Protein AF-A0A8S0SPV6-F1 (afdb_monomer)

InterPro domains:
  IPR006566 FBD domain [PF08387] (30-67)

Nearest PDB structures (foldseek):
  6o7v-assembly1_D  TM=5.015E-01  e=3.626E+00  Saccharomyces cerevisiae S288C
  5yo9-assembly1_B  TM=3.944E-01  e=6.689E+00  Acinetobacter baumannii
  2xvz-assembly1_A  TM=3.237E-01  e=7.664E+00  Nitratidesulfovibrio vulg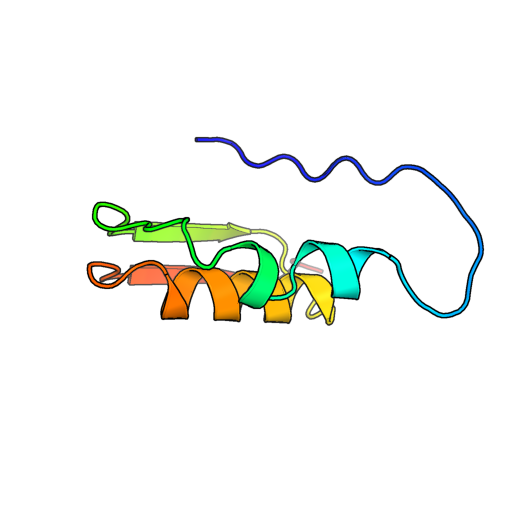aris str. Hildenborough
  9dm1-assembly1_V  TM=2.709E-01  e=9.399E+00  Mycolicibacterium smegmatis MC2 155

Sequence (72 aa):
MKISVIMDWEGSDASPVSDFLNVQYYSDVLLNQLQEVRLESISGTVSEMTLIMLLLEKSPKLKRMVIDPVQE

Mean predicted aligned error: 10.2 Å

Seconda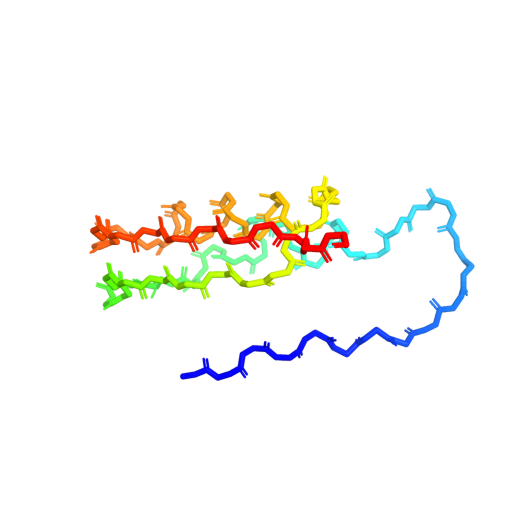ry structure (DSSP, 8-state):
------------SS-THHHHT-GGGGTT---TT--EEEEEEE---HHHHHHHHHHHHH-TT--EEEEEEPP-

pLDDT: mean 74.96, std 20.2, range [29.36, 96.75]

Foldseek 3Di:
DDDDDDDDDDDDPPPCLVVVLPLVVCPVQALAPAAEEEAEQAAPDPNVVSVVVSCVVRHPNHNYYHYHHRDD

Organism: NCBI:txid158383

Solvent-accessible surface area (backbone atoms only — not comparable to full-atom values): 4718 Å² total; per-residue (Å²): 138,86,87,78,85,82,87,81,88,84,89,60,103,69,62,69,56,60,66,74,53,36,60,77,82,43,70,85,55,70,38,68,79,44,36,73,49,78,47,71,60,48,83,78,48,70,58,59,53,40,49,53,51,44,51,61,72,34,15,85,47,54,77,46,78,47,78,39,57,56,82,131

Structure (mmCIF, N/CA/C/O backbone):
data_AF-A0A8S0SPV6-F1
#
_entry.id   AF-A0A8S0SPV6-F1
#
loop_
_atom_site.group_PDB
_atom_site.id
_atom_site.type_symbol
_atom_site.label_atom_id
_atom_site.label_alt_id
_atom_site.label_comp_id
_atom_site.label_asym_id
_atom_site.label_entity_id
_atom_site.label_seq_id
_atom_site.pdbx_PDB_ins_code
_atom_site.Cartn_x
_atom_site.Cartn_y
_atom_site.Cartn_z
_atom_site.occupancy
_atom_site.B_iso_or_equiv
_atom_site.auth_seq_id
_atom_site.auth_comp_id
_atom_site.auth_asym_id
_atom_site.auth_atom_id
_atom_site.pdbx_PDB_model_num
ATOM 1 N N . MET A 1 1 ? -10.676 9.776 -3.254 1.00 29.89 1 MET A N 1
ATOM 2 C CA . MET A 1 1 ? -9.403 10.526 -3.287 1.00 29.89 1 MET A CA 1
ATOM 3 C C . MET A 1 1 ? -8.609 9.985 -4.461 1.00 29.89 1 MET A C 1
ATOM 5 O O . MET A 1 1 ? -8.372 8.787 -4.486 1.00 29.89 1 MET A O 1
ATOM 9 N N . LYS A 1 2 ? -8.320 10.807 -5.473 1.00 29.36 2 LYS A N 1
ATOM 10 C CA . LYS A 1 2 ? -7.557 10.386 -6.655 1.00 29.36 2 LYS A CA 1
ATOM 11 C C . LYS A 1 2 ? -6.119 10.848 -6.450 1.00 29.36 2 LYS A C 1
ATOM 13 O O . LYS A 1 2 ? -5.866 12.047 -6.491 1.00 29.36 2 LYS A O 1
ATOM 18 N N . ILE A 1 3 ? -5.214 9.919 -6.168 1.00 38.84 3 ILE A N 1
ATOM 19 C CA . ILE A 1 3 ? -3.782 10.219 -6.115 1.00 38.84 3 ILE A CA 1
ATOM 20 C C . ILE A 1 3 ? -3.283 10.092 -7.552 1.00 38.84 3 ILE A C 1
ATOM 22 O O . ILE A 1 3 ? -3.336 9.010 -8.125 1.00 38.84 3 ILE A O 1
ATOM 26 N N . SER A 1 4 ? -2.895 11.212 -8.157 1.00 33.41 4 SER A N 1
ATOM 27 C CA . SER A 1 4 ? -2.244 11.225 -9.470 1.00 33.41 4 SER A CA 1
ATOM 28 C C . SER A 1 4 ? -0.785 11.571 -9.220 1.00 33.41 4 SER A C 1
ATOM 30 O O . SER A 1 4 ? -0.497 12.661 -8.729 1.00 33.41 4 SER A O 1
ATOM 32 N N . VAL A 1 5 ? 0.117 10.628 -9.483 1.00 47.28 5 VAL A N 1
ATOM 33 C CA . VAL A 1 5 ? 1.557 10.885 -9.427 1.00 47.28 5 VAL A CA 1
ATOM 34 C C . VAL A 1 5 ? 1.922 11.563 -10.744 1.00 47.28 5 VAL A C 1
ATOM 36 O O . VAL A 1 5 ? 1.825 10.946 -11.801 1.00 47.28 5 VAL A O 1
ATOM 39 N N . ILE A 1 6 ? 2.253 12.853 -10.691 1.00 39.22 6 ILE A N 1
ATOM 40 C CA . ILE A 1 6 ? 2.726 13.604 -11.857 1.00 39.22 6 ILE A CA 1
ATOM 41 C C . ILE A 1 6 ? 4.205 13.252 -12.022 1.00 39.22 6 ILE A C 1
ATOM 43 O O . ILE A 1 6 ? 5.028 13.640 -11.196 1.00 39.22 6 ILE A O 1
ATOM 47 N N . MET A 1 7 ? 4.519 12.446 -13.036 1.00 45.00 7 MET A N 1
ATOM 48 C CA . MET A 1 7 ? 5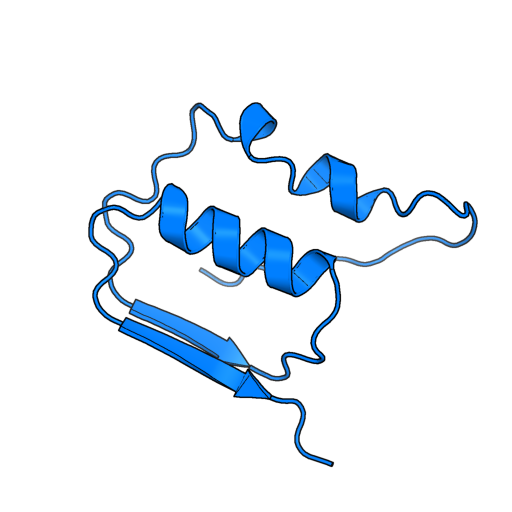.892 12.161 -13.444 1.00 45.00 7 MET A CA 1
ATOM 49 C C . MET A 1 7 ? 6.333 13.250 -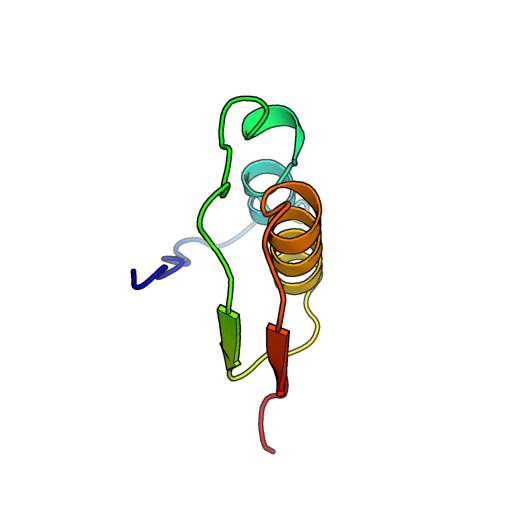14.413 1.00 45.00 7 MET A C 1
ATOM 51 O O . MET A 1 7 ? 5.963 13.202 -15.579 1.00 45.00 7 MET A O 1
ATOM 55 N N . ASP A 1 8 ? 7.128 14.200 -13.935 1.00 42.75 8 ASP A N 1
ATOM 56 C CA . ASP A 1 8 ? 7.936 15.040 -14.810 1.00 42.75 8 ASP A CA 1
ATOM 57 C C . ASP A 1 8 ? 9.408 14.924 -14.401 1.00 42.75 8 ASP A C 1
ATOM 59 O O . ASP A 1 8 ? 9.763 15.135 -13.241 1.00 42.75 8 ASP A O 1
ATOM 63 N N . TRP A 1 9 ? 10.229 14.651 -15.418 1.00 49.16 9 TRP A N 1
ATOM 64 C CA . TRP A 1 9 ? 11.656 14.963 -15.556 1.00 49.16 9 TRP A CA 1
ATOM 65 C C . TRP A 1 9 ? 12.693 13.818 -15.503 1.00 49.16 9 TRP A C 1
ATOM 67 O O . TRP A 1 9 ? 12.752 12.996 -14.590 1.00 49.16 9 TRP A O 1
ATOM 77 N N . GLU A 1 10 ? 13.547 13.846 -16.535 1.00 53.50 10 GLU A N 1
ATOM 78 C CA . GLU A 1 10 ? 14.646 12.950 -16.902 1.00 53.50 10 GLU A CA 1
ATOM 79 C C . GLU A 1 10 ? 15.933 13.133 -16.073 1.00 53.50 10 GLU A C 1
ATOM 81 O O . GLU A 1 10 ? 16.405 14.246 -15.848 1.00 53.50 10 GLU A O 1
ATOM 86 N N . GLY A 1 11 ? 16.599 12.016 -15.772 1.00 52.84 11 GLY A N 1
ATOM 87 C CA . GLY A 1 11 ? 18.056 11.993 -15.616 1.00 52.84 11 GLY A CA 1
ATOM 88 C C . GLY A 1 11 ? 18.587 12.093 -14.187 1.00 52.84 11 GLY A C 1
ATOM 89 O O . GLY A 1 11 ? 19.040 13.149 -13.760 1.00 52.84 11 GLY A O 1
ATOM 90 N N . SER A 1 12 ? 18.621 10.959 -13.487 1.00 45.75 12 SER A N 1
ATOM 91 C CA . SER A 1 12 ? 19.685 10.586 -12.540 1.00 45.75 12 SER A CA 1
ATOM 92 C C . SER A 1 12 ? 19.440 9.144 -12.085 1.00 45.75 12 SER A C 1
ATOM 94 O O . SER A 1 12 ? 18.314 8.804 -11.723 1.00 45.75 12 SER A O 1
ATOM 96 N N . ASP A 1 13 ? 20.474 8.299 -12.077 1.00 54.84 13 ASP A N 1
ATOM 97 C CA . ASP A 1 13 ? 20.414 6.866 -11.719 1.00 54.84 13 ASP A CA 1
ATOM 98 C C . ASP A 1 13 ? 20.043 6.586 -10.242 1.00 54.84 13 ASP A C 1
ATOM 100 O O . ASP A 1 13 ? 20.013 5.439 -9.798 1.00 54.84 13 ASP A O 1
ATOM 104 N N . ALA A 1 14 ? 19.711 7.625 -9.474 1.00 50.72 14 ALA A N 1
ATOM 105 C CA . ALA A 1 14 ? 18.960 7.528 -8.231 1.00 50.72 14 ALA A CA 1
ATOM 106 C C . ALA A 1 14 ? 17.574 8.139 -8.469 1.00 50.72 14 ALA A C 1
ATOM 108 O O . ALA A 1 14 ? 17.424 9.360 -8.506 1.00 50.72 14 ALA A O 1
ATOM 109 N N . SER A 1 15 ? 16.556 7.298 -8.669 1.00 52.28 15 SER A N 1
ATOM 110 C CA . SER A 1 15 ? 15.206 7.789 -8.943 1.00 52.28 15 SER A CA 1
ATOM 111 C C . SER A 1 15 ? 14.676 8.580 -7.731 1.00 52.28 15 SER A C 1
ATOM 113 O O . SER A 1 15 ? 14.510 7.975 -6.665 1.00 52.28 15 SER A O 1
ATOM 115 N N . PRO A 1 16 ? 14.323 9.873 -7.866 1.00 51.50 16 PRO A N 1
ATOM 116 C CA . PRO A 1 16 ? 13.800 10.700 -6.765 1.00 51.50 16 PRO A CA 1
ATOM 117 C C . PRO A 1 16 ? 12.476 10.180 -6.169 1.00 51.50 16 PRO A C 1
ATOM 119 O O . PRO A 1 16 ? 12.027 10.631 -5.116 1.00 51.50 16 PRO A O 1
ATOM 122 N N . VAL A 1 17 ? 11.852 9.191 -6.815 1.00 50.94 17 VAL A N 1
ATOM 123 C CA . VAL A 1 17 ? 10.625 8.531 -6.356 1.00 50.94 17 VAL A CA 1
ATOM 124 C C . VAL A 1 17 ? 10.850 7.682 -5.094 1.00 50.94 17 VAL A C 1
ATOM 126 O O . VAL A 1 17 ? 9.950 7.599 -4.257 1.00 50.94 17 VAL A O 1
ATOM 129 N N . SER A 1 18 ? 12.046 7.101 -4.917 1.00 52.50 18 SER A N 1
ATOM 130 C CA . SER A 1 18 ? 12.381 6.312 -3.718 1.00 52.50 18 SER A CA 1
ATOM 131 C C . SER A 1 18 ? 12.436 7.174 -2.459 1.00 52.50 18 SER A C 1
ATOM 133 O O . SER A 1 18 ? 11.991 6.739 -1.399 1.00 52.50 18 SER A O 1
ATOM 135 N N . ASP A 1 19 ? 12.912 8.415 -2.583 1.00 56.38 19 ASP A N 1
ATOM 136 C CA . ASP A 1 19 ? 12.969 9.345 -1.456 1.00 56.38 19 ASP A CA 1
ATOM 137 C C . ASP A 1 19 ? 11.585 9.919 -1.134 1.00 56.38 19 ASP A C 1
ATOM 139 O O . ASP A 1 19 ? 11.220 10.023 0.037 1.00 56.38 19 ASP A O 1
ATOM 143 N N . PHE A 1 20 ? 10.766 10.218 -2.153 1.00 63.03 20 PHE A N 1
ATOM 144 C CA . PHE A 1 20 ? 9.421 10.769 -1.951 1.00 63.03 20 PHE A CA 1
ATOM 145 C C . PHE A 1 20 ? 8.480 9.817 -1.209 1.00 63.03 20 PHE A C 1
ATOM 147 O O . PHE A 1 20 ? 7.608 10.282 -0.483 1.00 63.03 20 PHE A O 1
ATOM 154 N N . LEU A 1 21 ? 8.629 8.500 -1.382 1.00 62.12 21 LEU A N 1
ATOM 155 C CA . LEU A 1 21 ? 7.800 7.485 -0.720 1.00 62.12 21 LEU A CA 1
ATOM 156 C C . LEU A 1 21 ? 8.451 6.890 0.534 1.00 62.12 21 LEU A C 1
ATOM 158 O O . LEU A 1 21 ? 7.932 5.926 1.098 1.00 62.12 21 LEU A O 1
ATOM 162 N N . ASN A 1 22 ? 9.561 7.463 1.004 1.00 64.94 22 ASN A N 1
ATOM 163 C CA . ASN A 1 22 ? 10.184 7.009 2.236 1.00 64.94 22 ASN A CA 1
ATOM 164 C C . ASN A 1 22 ? 9.217 7.227 3.415 1.00 64.94 22 ASN A C 1
ATOM 166 O O . ASN A 1 22 ? 8.848 8.350 3.759 1.00 64.94 22 ASN A O 1
ATOM 170 N N . VAL A 1 23 ? 8.818 6.117 4.039 1.00 60.19 23 VAL A N 1
ATOM 171 C CA . VAL A 1 23 ? 7.890 6.021 5.179 1.00 60.19 23 VAL A CA 1
ATOM 172 C C . VAL A 1 23 ? 8.218 6.996 6.311 1.00 60.19 23 VAL A C 1
ATOM 174 O O . VAL A 1 23 ? 7.304 7.450 7.010 1.00 60.19 23 VAL A O 1
ATOM 177 N N . GLN A 1 24 ? 9.497 7.347 6.480 1.00 64.81 24 GLN A N 1
ATOM 178 C CA . GLN A 1 24 ? 9.942 8.298 7.497 1.00 64.81 24 GLN A CA 1
ATOM 179 C C . GLN A 1 24 ? 9.403 9.717 7.262 1.00 64.81 24 GLN A C 1
ATOM 181 O O . GLN A 1 24 ? 9.087 10.394 8.235 1.00 64.81 24 GLN A O 1
ATOM 186 N N . TYR A 1 25 ? 9.199 10.146 6.009 1.00 67.00 25 TYR A N 1
ATOM 187 C CA . TYR A 1 25 ? 8.591 11.451 5.700 1.00 67.00 25 TYR A CA 1
ATOM 188 C C . TYR A 1 25 ? 7.084 11.501 5.977 1.00 67.00 25 TYR A C 1
ATOM 190 O O . TYR A 1 25 ? 6.504 12.579 6.073 1.00 67.00 25 TYR A O 1
ATOM 198 N N . TYR A 1 26 ? 6.449 10.340 6.145 1.00 66.69 26 TYR A N 1
ATOM 199 C CA . TYR A 1 26 ? 5.022 10.207 6.430 1.00 66.69 26 TYR A CA 1
ATOM 200 C C . TYR A 1 26 ? 4.769 9.736 7.864 1.00 66.69 26 TYR A C 1
ATOM 202 O O . TYR A 1 26 ? 3.749 9.096 8.133 1.00 66.69 26 TYR A O 1
ATOM 210 N N . SER A 1 27 ? 5.686 10.006 8.803 1.00 68.38 27 SER A N 1
ATOM 211 C CA . SER A 1 27 ? 5.499 9.696 10.232 1.00 68.38 27 SER A CA 1
ATOM 212 C C . SER A 1 27 ? 4.158 10.208 10.754 1.00 68.38 27 SER A C 1
ATOM 214 O O . SER A 1 27 ? 3.466 9.484 11.467 1.00 68.38 27 SER A O 1
ATOM 216 N N . ASP A 1 28 ? 3.767 11.397 10.301 1.00 76.38 28 ASP A N 1
ATOM 217 C CA . ASP A 1 28 ? 2.604 12.129 10.796 1.00 76.38 28 ASP A CA 1
ATOM 218 C C . ASP A 1 28 ? 1.324 11.805 10.007 1.00 76.38 28 ASP A C 1
ATOM 220 O O . ASP A 1 28 ? 0.219 12.181 10.404 1.00 76.38 28 ASP A O 1
ATOM 224 N N . VAL A 1 29 ? 1.448 11.084 8.885 1.00 72.69 29 VAL A N 1
ATOM 225 C CA . VAL A 1 29 ? 0.300 10.672 8.075 1.00 72.69 29 VAL A CA 1
ATOM 226 C C . VAL A 1 29 ? -0.286 9.393 8.646 1.00 72.69 29 VAL A C 1
ATOM 228 O O . VAL A 1 29 ? 0.334 8.332 8.636 1.00 72.69 29 VAL A O 1
ATOM 231 N N . LEU A 1 30 ? -1.530 9.493 9.100 1.00 76.88 30 LEU A N 1
ATOM 232 C CA . LEU A 1 30 ? -2.304 8.370 9.605 1.00 76.88 30 LEU A CA 1
ATOM 233 C C . LEU A 1 30 ? -3.543 8.165 8.732 1.00 76.88 30 LEU A C 1
ATOM 235 O O . LEU A 1 30 ? -4.502 8.937 8.785 1.00 76.88 30 LEU A O 1
ATOM 239 N N . LEU A 1 31 ? -3.565 7.081 7.958 1.00 86.00 31 LEU A N 1
ATOM 240 C CA . LEU A 1 31 ? -4.684 6.684 7.097 1.00 86.00 31 LEU A CA 1
ATOM 241 C C . LEU A 1 31 ? -5.712 5.861 7.896 1.00 86.00 31 LEU A C 1
ATOM 243 O O . LEU A 1 31 ? -6.223 4.833 7.456 1.00 86.00 31 LEU A O 1
ATOM 247 N N . ASN A 1 32 ? -6.057 6.341 9.096 1.00 87.12 32 ASN A N 1
ATOM 248 C CA . ASN A 1 32 ? -6.845 5.628 10.114 1.00 87.12 32 ASN A CA 1
ATOM 249 C C . ASN A 1 32 ? -8.286 5.281 9.708 1.00 87.12 32 ASN A C 1
ATOM 251 O O . ASN A 1 32 ? -8.985 4.596 10.455 1.00 87.12 32 ASN A O 1
ATOM 255 N N . GLN A 1 33 ? -8.756 5.790 8.571 1.00 90.94 33 GLN A N 1
ATOM 256 C CA . GLN A 1 33 ? -10.095 5.531 8.038 1.00 90.94 33 GLN A CA 1
ATOM 257 C C . GLN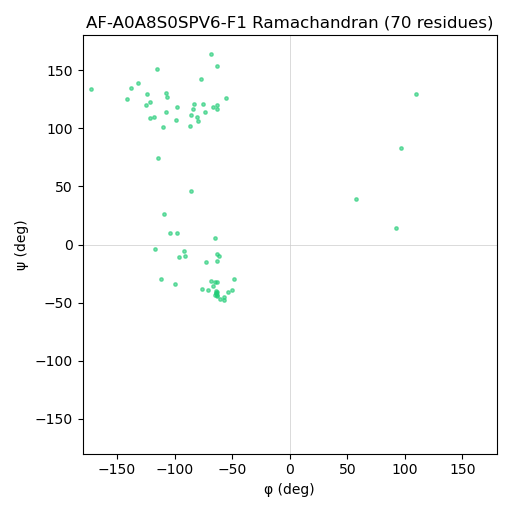 A 1 33 ? -10.066 4.814 6.685 1.00 90.94 33 GLN A C 1
ATOM 259 O O . GLN A 1 33 ? -11.129 4.474 6.168 1.00 90.94 33 GLN A O 1
ATOM 264 N N . LEU A 1 34 ? -8.883 4.578 6.106 1.00 93.31 34 LEU A N 1
ATOM 265 C CA . LEU A 1 34 ? -8.764 3.871 4.840 1.00 93.31 34 LEU A CA 1
ATOM 266 C C . LEU A 1 34 ? -9.036 2.385 5.082 1.00 93.31 34 LEU A C 1
ATOM 268 O O . LEU A 1 34 ? -8.301 1.727 5.813 1.00 93.31 34 LEU A O 1
ATOM 272 N N . GLN A 1 35 ? -10.131 1.883 4.513 1.00 95.25 35 GLN A N 1
ATOM 273 C CA . GLN A 1 35 ? -10.585 0.500 4.705 1.00 95.25 35 GLN A CA 1
ATOM 274 C C . GLN A 1 35 ? -10.470 -0.338 3.438 1.00 95.25 35 GLN A C 1
ATOM 276 O O . GLN A 1 35 ? -10.248 -1.543 3.525 1.00 95.25 35 GLN A O 1
ATOM 281 N N . GLU A 1 36 ? -10.587 0.290 2.271 1.00 96.75 36 GLU A N 1
ATOM 282 C CA . GLU A 1 36 ? -10.518 -0.397 0.991 1.00 96.75 36 GLU A CA 1
ATOM 283 C C . GLU A 1 36 ? -9.691 0.408 -0.005 1.00 96.75 36 GLU A C 1
ATOM 285 O O . GLU A 1 36 ? -9.861 1.622 -0.127 1.00 96.75 36 GLU A O 1
ATOM 290 N N . VAL A 1 37 ? -8.797 -0.278 -0.712 1.0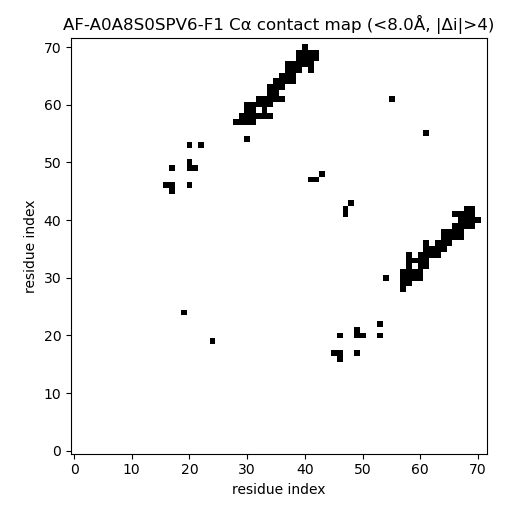0 94.81 37 VAL A N 1
ATOM 291 C CA . VAL A 1 37 ? -7.960 0.285 -1.773 1.00 94.81 37 VAL A CA 1
ATOM 292 C C . VAL A 1 37 ? -8.028 -0.630 -2.985 1.00 94.81 37 VAL A C 1
ATOM 294 O O . VAL A 1 37 ? -7.989 -1.854 -2.860 1.00 94.81 37 VAL A O 1
ATOM 297 N N . ARG A 1 38 ? -8.103 -0.023 -4.165 1.00 95.44 38 ARG A N 1
ATOM 298 C CA . ARG A 1 38 ? -7.923 -0.693 -5.446 1.00 95.44 38 ARG A CA 1
ATOM 299 C C . ARG A 1 38 ? -6.825 0.044 -6.199 1.00 95.44 38 ARG A C 1
ATOM 301 O O . ARG A 1 38 ? -6.941 1.249 -6.410 1.00 95.44 38 ARG A O 1
ATOM 308 N N . LEU A 1 39 ? -5.759 -0.675 -6.522 1.00 93.88 39 LEU A N 1
ATOM 309 C CA . LEU A 1 39 ? -4.657 -0.214 -7.351 1.00 93.88 39 LEU A CA 1
ATOM 310 C C . LEU A 1 39 ? -4.781 -0.915 -8.698 1.00 93.88 39 LEU A C 1
ATOM 312 O O . LEU A 1 39 ? -4.905 -2.135 -8.742 1.00 93.88 39 LEU A O 1
ATOM 316 N N . GLU A 1 40 ? -4.785 -0.145 -9.774 1.00 93.75 40 GLU A N 1
ATOM 317 C CA . GLU A 1 40 ? -4.960 -0.649 -11.134 1.00 93.75 40 GLU A CA 1
ATOM 318 C C . GLU A 1 40 ? -3.689 -0.399 -11.937 1.00 93.75 40 GLU A C 1
ATOM 320 O O . GLU A 1 40 ? -2.988 0.581 -11.688 1.00 93.75 40 GLU A O 1
ATOM 325 N N . SER A 1 41 ? -3.428 -1.256 -12.926 1.00 92.19 41 SER A N 1
ATOM 326 C CA . SER A 1 41 ? -2.267 -1.149 -13.818 1.00 92.19 41 SER A CA 1
ATOM 327 C C . SER A 1 41 ? -0.925 -1.160 -13.078 1.00 92.19 41 SER A C 1
ATOM 329 O O . SER A 1 41 ? -0.010 -0.425 -13.440 1.00 92.19 41 SER A O 1
ATOM 331 N N . ILE A 1 42 ? -0.800 -1.992 -12.039 1.00 91.00 42 ILE A N 1
ATOM 332 C CA . ILE A 1 42 ? 0.464 -2.131 -11.310 1.00 91.00 42 ILE A CA 1
ATOM 333 C C . ILE A 1 42 ? 1.455 -2.950 -12.139 1.00 91.00 42 ILE A C 1
ATOM 335 O O . ILE A 1 42 ? 1.186 -4.096 -12.501 1.00 91.00 42 ILE A O 1
ATOM 339 N N . SER A 1 43 ? 2.600 -2.340 -12.439 1.00 90.62 43 SER A N 1
ATOM 340 C CA . SER A 1 43 ? 3.653 -2.907 -13.294 1.00 90.62 43 SER A CA 1
ATOM 341 C C . SER A 1 43 ? 4.776 -3.605 -12.515 1.00 90.62 43 SER A C 1
ATOM 343 O O . SER A 1 43 ? 5.583 -4.326 -13.096 1.00 90.62 43 SER A O 1
ATOM 345 N N . GLY A 1 44 ? 4.814 -3.439 -11.191 1.00 87.06 44 GLY A N 1
ATOM 346 C CA . GLY A 1 44 ? 5.791 -4.069 -10.304 1.00 87.06 44 GLY A CA 1
ATOM 347 C C . GLY A 1 44 ? 7.038 -3.228 -10.032 1.00 87.06 44 GLY A C 1
ATOM 348 O O . GLY A 1 44 ? 8.033 -3.745 -9.528 1.00 87.06 44 GLY A O 1
ATOM 349 N N . THR A 1 45 ? 7.010 -1.936 -10.353 1.00 87.50 45 THR A N 1
ATOM 350 C CA . THR A 1 45 ? 8.123 -1.018 -10.087 1.00 87.50 45 THR A CA 1
ATOM 351 C C . THR A 1 45 ? 8.387 -0.874 -8.587 1.00 87.50 45 THR A C 1
ATOM 353 O O . THR A 1 45 ? 7.488 -0.999 -7.752 1.00 87.50 45 THR A O 1
ATOM 356 N N . VAL A 1 46 ? 9.631 -0.536 -8.236 1.00 83.44 46 VAL A N 1
ATOM 357 C CA . VAL A 1 46 ? 10.032 -0.272 -6.842 1.00 83.44 46 VAL A CA 1
ATOM 358 C C . VAL A 1 46 ? 9.127 0.781 -6.200 1.00 83.44 46 VAL A C 1
ATOM 360 O O . VAL A 1 46 ? 8.693 0.616 -5.066 1.00 83.44 46 VAL A O 1
ATOM 363 N N . SER A 1 47 ? 8.777 1.833 -6.936 1.00 80.81 47 SER A N 1
ATOM 364 C CA . SER A 1 47 ? 7.909 2.910 -6.459 1.00 80.81 47 SER A CA 1
ATOM 365 C C . SER A 1 47 ? 6.494 2.437 -6.123 1.00 80.81 47 SER A C 1
ATOM 367 O O . SER A 1 47 ? 5.955 2.805 -5.080 1.00 80.81 47 SER A O 1
ATOM 369 N N . GLU A 1 48 ? 5.892 1.597 -6.969 1.00 88.44 48 GLU A N 1
ATOM 370 C CA . GLU A 1 48 ? 4.572 1.014 -6.698 1.00 88.44 48 GLU A CA 1
ATOM 371 C C . GLU A 1 48 ? 4.617 0.114 -5.460 1.00 88.44 48 GLU A C 1
ATOM 373 O O . GLU A 1 48 ? 3.734 0.199 -4.606 1.00 88.44 48 GLU A O 1
ATOM 378 N N . MET A 1 49 ? 5.671 -0.695 -5.320 1.00 88.25 49 MET A N 1
ATOM 379 C CA . MET A 1 49 ? 5.860 -1.559 -4.151 1.00 88.25 49 MET A CA 1
ATOM 380 C C . MET A 1 49 ? 6.038 -0.750 -2.863 1.00 88.25 49 MET A C 1
ATOM 382 O O . MET A 1 49 ? 5.421 -1.072 -1.847 1.00 88.25 49 MET A O 1
ATOM 386 N N . THR A 1 50 ? 6.801 0.343 -2.905 1.00 85.69 50 THR A N 1
ATOM 387 C CA . THR A 1 50 ? 6.962 1.251 -1.760 1.00 85.69 50 THR A CA 1
ATOM 388 C C . THR A 1 50 ? 5.639 1.924 -1.388 1.00 85.69 50 THR A C 1
ATOM 390 O O . THR A 1 50 ? 5.313 2.015 -0.205 1.00 85.69 50 THR A O 1
ATOM 393 N N . LEU A 1 51 ? 4.828 2.339 -2.367 1.00 86.81 51 LEU A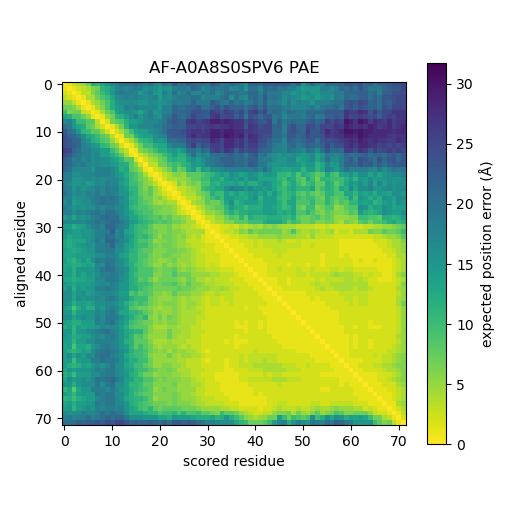 N 1
ATOM 394 C CA . LEU A 1 51 ? 3.493 2.888 -2.107 1.00 86.81 51 LEU A CA 1
ATOM 395 C C . LEU A 1 51 ? 2.566 1.847 -1.462 1.00 86.81 51 LEU A C 1
ATOM 397 O O . LEU A 1 51 ? 1.866 2.165 -0.501 1.00 86.81 51 LEU A O 1
ATOM 401 N N . ILE A 1 52 ? 2.568 0.609 -1.965 1.00 90.75 52 ILE A N 1
ATOM 402 C CA . ILE A 1 52 ? 1.800 -0.500 -1.382 1.00 90.75 52 ILE A CA 1
ATOM 403 C C . ILE A 1 52 ? 2.204 -0.707 0.081 1.00 90.75 52 ILE A C 1
ATOM 405 O O . ILE A 1 52 ? 1.336 -0.770 0.953 1.00 90.75 52 ILE A O 1
ATOM 409 N N . MET A 1 53 ? 3.508 -0.748 0.362 1.00 90.19 53 MET A N 1
ATOM 410 C CA . MET A 1 53 ? 4.036 -0.900 1.718 1.00 90.19 53 MET A CA 1
ATOM 411 C C . MET A 1 53 ? 3.603 0.256 2.630 1.00 90.19 53 MET A C 1
ATOM 413 O O . MET A 1 53 ? 3.058 0.012 3.705 1.00 90.19 53 MET A O 1
ATOM 417 N N . LEU A 1 54 ? 3.732 1.505 2.172 1.00 87.38 54 LEU A N 1
ATOM 418 C CA . LEU A 1 54 ? 3.284 2.690 2.908 1.00 87.38 54 LEU A CA 1
ATOM 419 C C . LEU A 1 54 ? 1.787 2.621 3.246 1.00 87.38 54 LEU A C 1
ATOM 421 O O . LEU A 1 54 ? 1.386 2.911 4.374 1.00 87.38 54 LEU A O 1
ATOM 425 N N . LEU A 1 55 ? 0.947 2.232 2.283 1.00 90.56 55 LEU A N 1
ATOM 426 C CA . LEU A 1 55 ? -0.496 2.106 2.490 1.00 90.56 55 LEU A CA 1
ATOM 427 C C . LEU A 1 55 ? -0.823 1.033 3.530 1.00 90.56 55 LEU A C 1
ATOM 429 O O . LEU A 1 55 ? -1.697 1.264 4.364 1.00 90.56 55 LEU A O 1
ATOM 433 N N . LEU A 1 56 ? -0.128 -0.105 3.506 1.00 89.75 56 LEU A N 1
ATOM 434 C CA . LEU A 1 56 ? -0.304 -1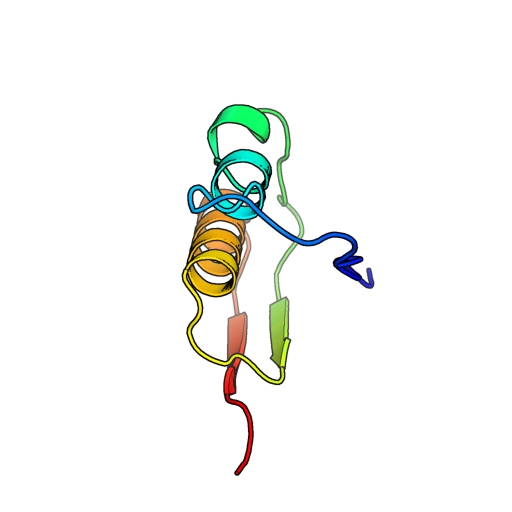.173 4.492 1.00 89.75 56 LEU A CA 1
ATOM 435 C C . LEU A 1 56 ? 0.117 -0.725 5.897 1.00 89.75 56 LEU A C 1
ATOM 437 O O . LEU A 1 56 ? -0.615 -0.958 6.856 1.00 89.75 56 LEU A O 1
ATOM 441 N N . GLU A 1 57 ? 1.250 -0.035 6.024 1.00 89.19 57 GLU A N 1
ATOM 442 C CA . GLU A 1 57 ? 1.772 0.418 7.318 1.00 89.19 57 GLU A CA 1
ATOM 443 C C . GLU A 1 57 ? 0.950 1.553 7.935 1.00 89.19 57 GLU A C 1
ATOM 445 O O . GLU A 1 57 ? 0.732 1.590 9.147 1.00 89.19 57 GLU A O 1
ATOM 450 N N . LYS A 1 58 ? 0.488 2.501 7.114 1.00 87.56 58 LYS A N 1
ATOM 451 C CA . LYS A 1 58 ? -0.173 3.723 7.596 1.00 87.56 58 LYS A CA 1
ATOM 452 C C . LYS A 1 58 ? -1.688 3.609 7.696 1.00 87.56 58 LYS A C 1
ATOM 454 O O . LYS A 1 58 ? -2.318 4.535 8.208 1.00 87.56 58 LYS A O 1
ATOM 459 N N . SER A 1 59 ? -2.281 2.503 7.246 1.00 92.19 59 SER A N 1
ATOM 460 C CA . SER A 1 59 ? -3.735 2.292 7.231 1.00 92.19 59 SER A CA 1
ATOM 461 C C . SER A 1 59 ? -4.155 1.167 8.183 1.00 92.19 59 SER A C 1
ATOM 463 O O . SER A 1 59 ? -4.548 0.091 7.734 1.00 92.19 59 SER A O 1
ATOM 465 N N . PRO A 1 60 ? -4.162 1.388 9.510 1.00 90.50 60 PRO A N 1
ATOM 466 C CA . PRO A 1 60 ? -4.444 0.331 10.489 1.00 90.50 60 PRO A CA 1
ATOM 467 C C . PRO A 1 60 ? -5.855 -0.273 10.386 1.00 90.50 60 PRO A C 1
ATOM 469 O O . PRO A 1 60 ? -6.127 -1.312 10.981 1.00 90.50 60 PRO A O 1
ATOM 472 N N . LYS A 1 61 ? -6.776 0.371 9.656 1.00 94.88 61 LYS A N 1
ATOM 473 C CA . LYS A 1 61 ? -8.133 -0.140 9.404 1.00 94.88 61 LYS A CA 1
ATOM 474 C C . LYS A 1 61 ? -8.325 -0.699 7.995 1.00 94.88 61 LYS A C 1
ATOM 476 O O . LYS A 1 61 ? -9.469 -0.977 7.629 1.00 94.88 61 LYS A O 1
ATOM 481 N N . LEU A 1 62 ? -7.260 -0.860 7.212 1.00 95.75 62 LEU A N 1
ATOM 482 C CA . LEU A 1 62 ? -7.358 -1.403 5.865 1.00 95.75 62 LEU A CA 1
ATOM 483 C C . LEU A 1 62 ? -7.790 -2.870 5.928 1.00 95.75 62 LEU A C 1
ATOM 485 O O . LEU A 1 62 ? -7.111 -3.713 6.501 1.00 95.75 62 LEU A O 1
ATOM 489 N N . LYS A 1 63 ? -8.949 -3.163 5.345 1.00 96.56 63 LYS A N 1
ATOM 490 C CA . LYS A 1 63 ? -9.561 -4.496 5.308 1.00 96.56 63 LYS A CA 1
ATOM 491 C C . LYS A 1 63 ? -9.321 -5.193 3.980 1.00 96.56 63 LYS A C 1
ATOM 493 O O . LYS A 1 63 ? -9.226 -6.415 3.942 1.00 96.56 63 LYS A O 1
ATOM 498 N N . ARG A 1 64 ? -9.280 -4.427 2.887 1.00 96.50 64 ARG A N 1
ATOM 499 C CA . ARG A 1 64 ? -9.158 -4.971 1.536 1.00 96.50 64 ARG A CA 1
ATOM 500 C C . ARG A 1 64 ? -8.254 -4.099 0.679 1.00 96.50 64 ARG A C 1
ATOM 502 O O . ARG A 1 64 ? -8.514 -2.913 0.511 1.00 96.50 64 ARG A O 1
ATOM 509 N N . MET A 1 65 ? -7.230 -4.707 0.096 1.00 95.94 65 MET A N 1
ATOM 510 C CA . MET A 1 65 ? -6.439 -4.108 -0.972 1.00 95.94 65 MET A CA 1
ATOM 511 C C . MET A 1 65 ? -6.526 -5.026 -2.189 1.00 95.94 65 MET A C 1
ATOM 513 O O . MET A 1 65 ? -6.221 -6.211 -2.085 1.00 95.94 65 MET A O 1
ATOM 517 N N . VAL A 1 66 ? -6.988 -4.491 -3.315 1.00 96.56 66 VAL A N 1
ATOM 518 C CA . VAL A 1 66 ? -7.006 -5.183 -4.607 1.00 96.56 66 VAL A CA 1
ATOM 519 C C . VAL A 1 66 ? -5.927 -4.566 -5.479 1.00 96.56 66 VAL A C 1
ATOM 521 O O . VAL A 1 66 ? -5.857 -3.343 -5.583 1.00 96.56 66 VAL A O 1
ATOM 524 N N . ILE A 1 67 ? -5.092 -5.410 -6.072 1.00 94.62 67 ILE A N 1
ATOM 525 C CA . ILE A 1 67 ? -4.011 -5.003 -6.961 1.00 94.62 67 ILE A CA 1
ATOM 526 C C . ILE A 1 67 ? -4.260 -5.690 -8.295 1.00 94.62 67 ILE A C 1
ATOM 528 O O . ILE A 1 67 ? -4.114 -6.908 -8.398 1.00 94.62 67 ILE A O 1
ATOM 532 N N . ASP A 1 68 ? -4.642 -4.899 -9.289 1.00 94.50 68 ASP A N 1
ATOM 533 C CA . ASP A 1 68 ? -4.827 -5.364 -10.652 1.00 94.50 68 ASP A CA 1
ATOM 534 C C . ASP A 1 68 ? -3.555 -5.028 -11.448 1.00 94.50 68 ASP A C 1
ATOM 536 O O . ASP A 1 68 ? -3.188 -3.848 -11.549 1.00 94.50 68 ASP A O 1
ATOM 540 N N . PRO A 1 69 ? -2.849 -6.038 -11.983 1.00 91.88 69 PRO A N 1
ATOM 541 C CA . PRO A 1 69 ? -1.646 -5.805 -12.767 1.00 91.88 69 PRO A CA 1
ATOM 542 C C . PRO A 1 69 ? -1.979 -5.136 -14.104 1.00 91.88 69 PRO A C 1
ATOM 544 O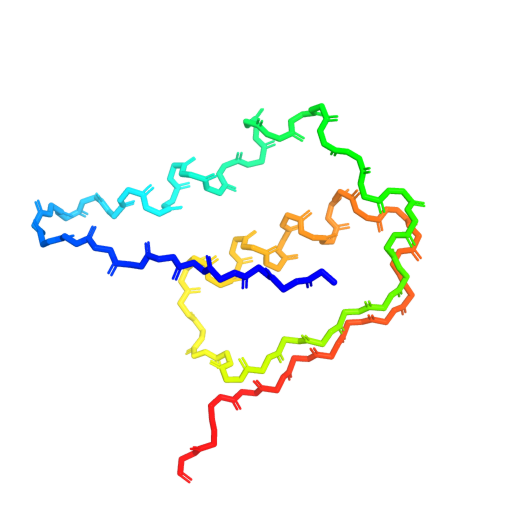 O . PRO A 1 69 ? -3.132 -5.135 -14.545 1.00 91.88 69 PRO A O 1
ATOM 547 N N . VAL A 1 70 ? -0.959 -4.583 -14.763 1.00 91.25 70 VAL A N 1
ATOM 548 C CA . VAL A 1 70 ? -1.083 -4.168 -16.169 1.00 91.25 70 VAL A CA 1
ATOM 549 C C . VAL A 1 70 ? -1.542 -5.374 -16.995 1.00 91.25 70 VAL A C 1
ATOM 551 O O . VAL A 1 70 ? -0.943 -6.445 -16.916 1.00 91.25 70 VAL A O 1
ATOM 554 N N . GLN A 1 71 ? -2.636 -5.211 -17.739 1.00 75.19 71 GLN A N 1
ATOM 555 C CA . GLN A 1 71 ? -3.109 -6.218 -18.684 1.00 75.19 71 GLN A CA 1
ATOM 556 C C . GLN A 1 71 ? -2.331 -6.040 -19.991 1.00 75.19 71 GLN A C 1
ATOM 558 O O . GLN A 1 71 ? -2.343 -4.943 -20.551 1.00 75.19 71 GLN A O 1
ATOM 563 N N . GLU A 1 72 ? -1.618 -7.087 -20.411 1.00 57.12 72 GLU A N 1
ATOM 564 C CA . GLU A 1 72 ? -0.919 -7.156 -21.706 1.00 57.12 72 GLU A CA 1
ATOM 565 C C . GLU A 1 72 ? -1.889 -7.195 -22.897 1.00 57.12 72 GLU A C 1
ATOM 567 O O . GLU A 1 72 ? -2.968 -7.825 -22.773 1.00 57.12 72 GLU A O 1
#

Radius of gyration: 13.27 Å; Cα contacts (8 Å, |Δi|>4): 69; chains: 1; bounding box: 31×22×32 Å